Protein AF-A0AAV0WMA7-F1 (afdb_monomer)

Foldseek 3Di:
DDD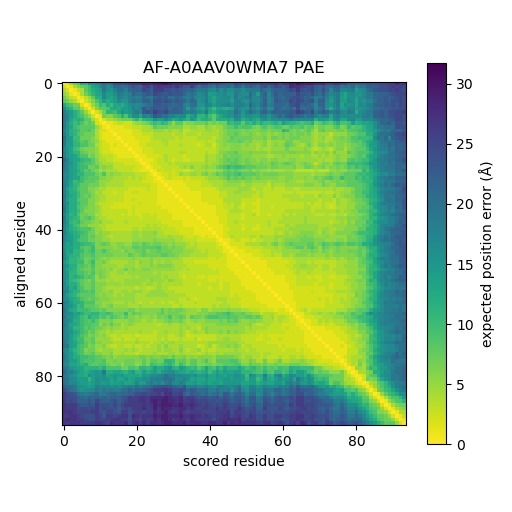PLQQPPPPVVVLVVLVVLLVQQVDPVVSVVLSVLVVVLNPDPDVVVSVVSLVVSLVVQCVDPSRVVVSVVCCVVCVVSNVVPPDDDPDDDD

pLDDT: mean 73.19, std 17.09, range [31.81, 89.06]

Secondary structure (DSSP, 8-state):
-PPPTT--STHHHHHHHHHHHHTTSS-HHHHHHHHHHHHHHHH---HHHHHHHHHHHHHHHHSSTTTHHHHHHHIIIIITTTT--SS-------

Solvent-accessible surface area (backbone atoms only — not comparable to full-atom values): 5702 Å² total; per-residue (Å²): 130,88,75,68,87,75,64,69,66,61,66,65,62,47,50,56,53,48,60,66,51,41,69,71,29,80,48,68,66,58,34,50,55,51,51,51,52,54,51,52,56,71,68,50,81,50,68,73,58,35,53,52,54,49,52,52,50,46,52,59,26,55,75,31,84,63,34,29,69,52,31,54,51,48,45,66,67,44,28,67,70,69,58,71,73,67,81,82,86,88,74,84,87,128

Structure (mmCIF, N/CA/C/O backbone):
data_AF-A0AAV0WMA7-F1
#
_entry.id   AF-A0AAV0WMA7-F1
#
loop_
_atom_site.group_PDB
_atom_site.id
_atom_site.type_symbol
_atom_site.label_atom_id
_atom_site.label_alt_id
_atom_site.label_comp_id
_atom_site.label_asym_id
_atom_site.label_entity_id
_atom_site.label_seq_id
_atom_site.pdbx_PDB_ins_code
_atom_site.Cartn_x
_atom_site.Cartn_y
_atom_site.Cartn_z
_atom_site.occupancy
_atom_site.B_iso_or_equiv
_atom_site.auth_seq_id
_atom_site.auth_comp_id
_atom_site.auth_asym_id
_atom_site.auth_atom_id
_atom_site.pdbx_PDB_model_num
ATOM 1 N N . MET A 1 1 ? 3.155 2.340 -30.341 1.00 36.94 1 MET A N 1
ATOM 2 C CA . MET A 1 1 ? 3.646 2.832 -29.031 1.00 36.94 1 MET A CA 1
ATOM 3 C C . MET A 1 1 ? 3.663 1.675 -28.035 1.00 36.94 1 MET A C 1
ATOM 5 O O . MET A 1 1 ? 2.626 1.047 -27.856 1.00 36.94 1 MET A O 1
ATOM 9 N N . LYS A 1 2 ? 4.817 1.338 -27.435 1.00 37.84 2 LYS A N 1
ATOM 10 C CA . LYS A 1 2 ? 4.900 0.304 -26.383 1.00 37.84 2 LYS A CA 1
ATOM 11 C C . LYS A 1 2 ? 4.185 0.821 -25.129 1.00 37.84 2 LYS A C 1
ATOM 13 O O . LYS A 1 2 ? 4.578 1.851 -24.589 1.00 37.84 2 LYS A O 1
ATOM 18 N N . ARG A 1 3 ? 3.127 0.134 -24.686 1.00 43.38 3 ARG A N 1
ATOM 19 C CA . ARG A 1 3 ? 2.464 0.443 -23.411 1.00 43.38 3 ARG A CA 1
ATOM 20 C C . ARG A 1 3 ? 3.434 0.126 -22.267 1.00 43.38 3 ARG A C 1
ATOM 22 O O . ARG A 1 3 ? 4.063 -0.933 -22.308 1.00 43.38 3 ARG A O 1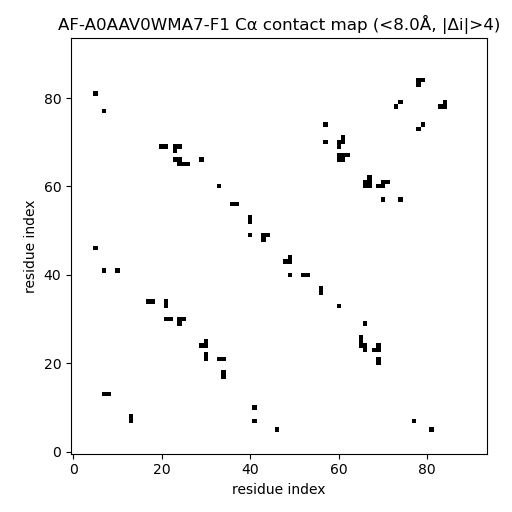
ATOM 29 N N . PRO A 1 4 ? 3.587 1.008 -21.270 1.00 48.56 4 PRO A N 1
ATOM 30 C CA . PRO A 1 4 ? 4.411 0.713 -20.105 1.00 48.56 4 PRO A CA 1
ATOM 31 C C . PRO A 1 4 ? 3.855 -0.518 -19.392 1.00 48.56 4 PRO A C 1
ATOM 33 O O . PRO A 1 4 ? 2.677 -0.537 -19.044 1.00 48.56 4 PRO A O 1
ATOM 36 N N . LYS A 1 5 ? 4.699 -1.536 -19.193 1.00 51.44 5 LYS A N 1
ATOM 37 C CA . LYS A 1 5 ? 4.316 -2.807 -18.555 1.00 51.44 5 LYS A CA 1
ATOM 38 C C . LYS A 1 5 ? 3.778 -2.633 -17.126 1.00 51.44 5 LYS A C 1
ATOM 40 O O . LYS A 1 5 ? 3.023 -3.481 -16.677 1.00 51.44 5 LYS A O 1
ATOM 45 N N . HIS A 1 6 ? 4.130 -1.531 -16.459 1.00 55.12 6 HIS A N 1
ATOM 46 C CA . HIS A 1 6 ? 3.879 -1.306 -15.031 1.00 55.12 6 HIS A CA 1
ATOM 47 C C . HIS A 1 6 ? 3.103 -0.018 -14.730 1.00 55.12 6 HIS A C 1
ATOM 49 O O . HIS A 1 6 ? 3.036 0.392 -13.577 1.00 55.12 6 HIS A O 1
ATOM 55 N N . LYS A 1 7 ? 2.504 0.653 -15.730 1.00 56.78 7 LYS A N 1
ATOM 56 C CA . LYS A 1 7 ? 1.605 1.774 -15.419 1.00 56.78 7 LYS A CA 1
ATOM 57 C C . LYS A 1 7 ? 0.37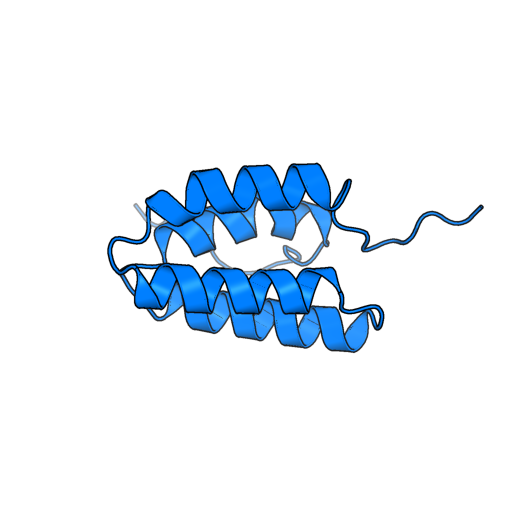0 1.192 -14.744 1.00 56.78 7 LYS A C 1
ATOM 59 O O . LYS A 1 7 ? -0.527 0.712 -15.435 1.00 56.78 7 LYS A O 1
ATOM 64 N N . LEU A 1 8 ? 0.350 1.230 -13.410 1.00 58.28 8 LEU A N 1
ATOM 65 C CA . LEU A 1 8 ? -0.867 1.125 -12.614 1.00 58.28 8 LEU A CA 1
ATOM 66 C C . LEU A 1 8 ? -1.925 1.954 -13.351 1.00 58.28 8 LEU A C 1
ATOM 68 O O . LEU A 1 8 ? -1.716 3.142 -13.604 1.00 58.28 8 LEU A O 1
ATOM 72 N N . TYR A 1 9 ? -2.959 1.275 -13.855 1.00 50.81 9 TYR A N 1
ATOM 73 C CA . TYR A 1 9 ? -3.987 1.850 -14.721 1.00 50.81 9 TYR A CA 1
ATOM 74 C C . TYR A 1 9 ? -4.417 3.224 -14.199 1.00 50.81 9 TYR A C 1
ATOM 76 O O . TYR A 1 9 ? -4.703 3.332 -13.013 1.00 50.81 9 TYR A O 1
ATOM 84 N N . TYR A 1 10 ? -4.429 4.238 -15.078 1.00 59.69 10 TYR A N 1
ATOM 85 C CA . TYR A 1 10 ? -4.894 5.611 -14.829 1.00 59.69 10 TYR A CA 1
ATOM 86 C C . TYR A 1 10 ? -4.731 6.075 -13.373 1.00 59.69 10 TYR A C 1
ATOM 88 O O . TYR A 1 10 ? -5.627 5.884 -12.553 1.00 59.69 10 TYR A O 1
ATOM 96 N N . THR A 1 11 ? -3.607 6.738 -13.084 1.00 66.88 11 THR A N 1
ATOM 97 C CA . THR A 1 11 ? -3.194 7.262 -11.765 1.00 66.88 11 THR A CA 1
ATOM 98 C C . THR A 1 11 ? -4.341 7.807 -10.905 1.00 66.88 11 THR A C 1
ATOM 100 O O . THR A 1 11 ? -4.399 7.529 -9.713 1.00 66.88 11 THR A O 1
ATOM 103 N N . TRP A 1 12 ? -5.302 8.505 -11.513 1.00 70.31 12 TRP A N 1
ATOM 104 C CA . TRP A 1 12 ? -6.485 9.036 -10.835 1.00 70.31 12 TRP A CA 1
ATOM 105 C C . TRP A 1 12 ? -7.479 7.974 -10.326 1.00 70.31 12 TRP A C 1
ATOM 107 O O . TRP A 1 12 ? -7.988 8.095 -9.214 1.00 70.31 12 TRP A O 1
ATOM 117 N N . GLN A 1 13 ? -7.766 6.926 -11.104 1.00 73.50 13 GLN A N 1
ATOM 118 C CA . GLN A 1 13 ? -8.688 5.856 -10.697 1.00 73.50 13 GLN A CA 1
ATOM 119 C C . GLN A 1 13 ? -8.084 5.002 -9.579 1.00 73.50 13 GLN A C 1
ATOM 121 O O . GLN A 1 13 ? -8.787 4.645 -8.630 1.00 73.50 13 GLN A O 1
ATOM 126 N N . ALA A 1 14 ? -6.783 4.708 -9.672 1.00 74.38 14 ALA A N 1
ATOM 127 C CA . ALA A 1 14 ? -6.045 4.031 -8.612 1.00 74.38 14 ALA A CA 1
ATOM 128 C C . ALA A 1 14 ? -6.071 4.859 -7.318 1.00 74.38 14 ALA A C 1
ATOM 130 O O . ALA A 1 14 ? -6.533 4.355 -6.297 1.00 74.38 14 ALA A O 1
ATOM 131 N N . ASP A 1 15 ? -5.713 6.145 -7.389 1.00 79.19 15 ASP A N 1
ATOM 132 C CA . ASP A 1 15 ? -5.741 7.067 -6.248 1.00 79.19 15 ASP A CA 1
ATOM 133 C C . ASP A 1 15 ? -7.133 7.151 -5.599 1.00 79.19 15 ASP A C 1
ATOM 135 O O . ASP A 1 15 ? -7.281 6.960 -4.390 1.00 79.19 15 ASP A O 1
ATOM 139 N N . CYS A 1 16 ? -8.183 7.330 -6.408 1.00 82.00 16 CYS A N 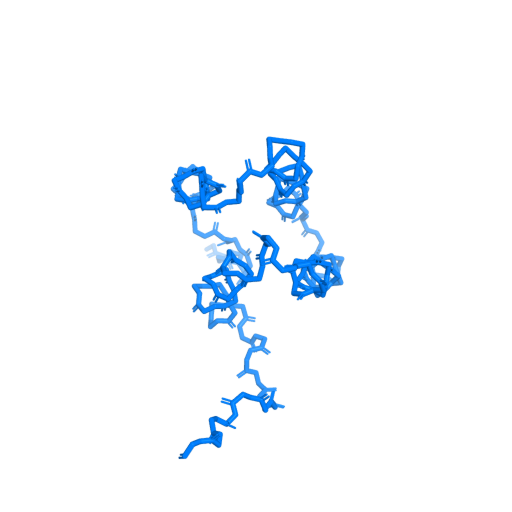1
ATOM 140 C CA . CYS A 1 16 ? -9.564 7.370 -5.924 1.00 82.00 16 CYS A CA 1
ATOM 141 C C . CYS A 1 16 ? -9.970 6.073 -5.210 1.00 82.00 16 CYS A C 1
ATOM 143 O O . CYS A 1 16 ? -10.678 6.108 -4.201 1.00 82.00 16 CYS A O 1
ATOM 145 N N . THR A 1 17 ? -9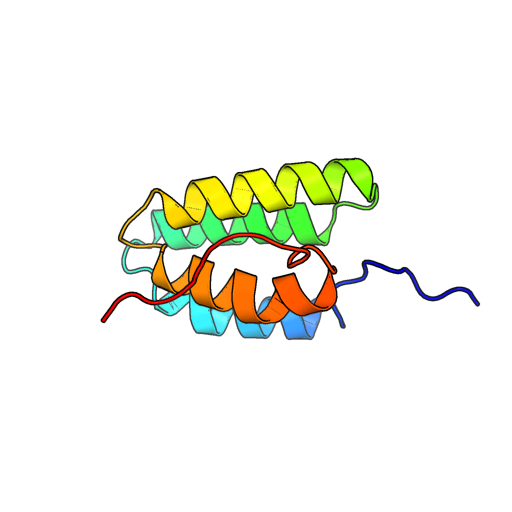.537 4.921 -5.721 1.00 82.25 17 THR A N 1
ATOM 146 C CA . THR A 1 17 ? -9.860 3.620 -5.121 1.00 82.25 17 THR A CA 1
ATOM 147 C C . THR A 1 17 ? -9.055 3.386 -3.844 1.00 82.25 17 THR A C 1
ATOM 149 O O . THR A 1 17 ? -9.594 2.862 -2.868 1.00 82.25 17 THR A O 1
ATOM 152 N N . TRP A 1 18 ? -7.796 3.826 -3.794 1.00 85.62 18 TRP A N 1
ATOM 153 C CA . TRP A 1 18 ? -6.976 3.770 -2.584 1.00 85.62 18 TRP A CA 1
ATOM 154 C C . TRP A 1 18 ? -7.581 4.610 -1.473 1.00 85.62 18 TRP A C 1
ATOM 156 O O . TRP A 1 18 ? -7.830 4.075 -0.400 1.00 85.62 18 TRP A O 1
ATOM 166 N N . ARG A 1 19 ? -7.933 5.874 -1.737 1.00 84.25 19 ARG A N 1
ATOM 167 C CA . ARG A 1 19 ? -8.574 6.754 -0.743 1.00 84.25 19 ARG A CA 1
ATOM 168 C C . ARG A 1 19 ? -9.854 6.156 -0.158 1.00 84.25 19 ARG A C 1
ATOM 170 O O . ARG A 1 19 ? -10.063 6.247 1.047 1.00 84.25 19 ARG A O 1
ATOM 177 N N . LYS A 1 20 ? -10.678 5.489 -0.976 1.00 86.31 20 LYS A N 1
ATOM 178 C CA . LYS A 1 20 ? -11.888 4.790 -0.503 1.00 86.31 20 LYS A CA 1
ATOM 179 C C . LYS A 1 20 ? -11.574 3.634 0.451 1.00 86.31 20 LYS A C 1
ATOM 181 O O . LYS A 1 20 ? -12.305 3.431 1.413 1.00 86.31 20 LYS A O 1
ATOM 186 N N . ASN A 1 21 ? -10.500 2.888 0.195 1.00 83.56 21 ASN A N 1
ATOM 187 C CA . ASN A 1 21 ? -10.115 1.733 1.010 1.00 83.56 21 ASN A CA 1
ATOM 188 C C . ASN A 1 21 ? -9.230 2.106 2.210 1.00 83.56 21 ASN A C 1
ATOM 190 O O . ASN A 1 21 ? -9.252 1.403 3.214 1.00 83.56 21 ASN A O 1
ATOM 194 N N . LEU A 1 22 ? -8.510 3.230 2.160 1.00 85.31 22 LEU A N 1
ATOM 195 C CA . LEU A 1 22 ? -7.699 3.741 3.271 1.00 85.31 22 LEU A CA 1
ATOM 196 C C . LEU A 1 22 ? -8.536 4.049 4.516 1.00 85.31 22 LEU A C 1
ATOM 198 O O . LEU A 1 22 ? -8.039 3.905 5.627 1.00 85.31 22 LEU A O 1
ATOM 202 N N . VAL A 1 23 ? -9.822 4.376 4.350 1.00 85.50 23 VAL A N 1
ATOM 203 C CA . VAL A 1 23 ? -10.774 4.575 5.460 1.00 85.50 23 VAL A CA 1
ATOM 204 C C . VAL A 1 23 ? -10.873 3.343 6.377 1.00 85.50 23 VAL A C 1
ATOM 206 O O . VAL A 1 23 ? -11.247 3.476 7.540 1.00 85.50 23 VAL A O 1
ATOM 209 N N . GLN A 1 24 ? -10.497 2.150 5.899 1.00 82.94 24 GLN A N 1
ATOM 210 C CA . GLN A 1 24 ? -10.465 0.925 6.708 1.00 82.94 24 GLN A CA 1
ATOM 211 C C . GLN A 1 24 ? -9.370 0.939 7.789 1.00 82.94 24 GLN A C 1
ATOM 213 O O . GLN A 1 24 ? -9.503 0.251 8.802 1.00 82.94 24 GLN A O 1
ATOM 218 N N . ILE A 1 25 ? -8.306 1.725 7.608 1.00 86.75 25 ILE A N 1
ATOM 219 C CA . ILE A 1 25 ? -7.235 1.888 8.595 1.00 86.75 25 ILE A CA 1
ATOM 220 C C . ILE A 1 25 ? -7.732 2.875 9.653 1.00 86.75 25 ILE A C 1
ATOM 222 O O . ILE A 1 25 ? -7.923 4.046 9.358 1.00 86.75 25 ILE A O 1
ATOM 226 N N . LYS A 1 26 ? -7.954 2.449 10.899 1.00 86.69 26 LYS A N 1
ATOM 227 C CA . LYS A 1 26 ? -8.576 3.325 11.917 1.00 86.69 26 LYS A CA 1
ATOM 228 C C . LYS A 1 26 ? -7.708 4.518 12.333 1.00 86.69 26 LYS A C 1
ATOM 230 O O . LYS A 1 26 ? -8.235 5.580 12.656 1.00 86.69 26 LYS A O 1
ATOM 235 N N . SER A 1 27 ? -6.387 4.344 12.352 1.00 88.94 27 SER A N 1
ATOM 236 C CA . SER A 1 27 ? -5.449 5.407 12.724 1.00 88.94 27 SER A CA 1
ATOM 237 C C . SER A 1 27 ? -5.233 6.369 11.556 1.00 88.94 27 SER A C 1
ATOM 239 O O . SER A 1 27 ? -4.775 5.959 10.491 1.00 88.94 27 SER A O 1
ATOM 241 N N . LYS A 1 28 ? -5.521 7.658 11.773 1.00 87.00 28 LYS A N 1
ATOM 242 C CA . LYS A 1 28 ? -5.302 8.715 10.773 1.00 87.00 28 LYS A CA 1
ATOM 243 C C . LYS A 1 28 ? -3.827 8.875 10.400 1.00 87.00 28 LYS A C 1
ATOM 245 O O . LYS A 1 28 ? -3.527 9.068 9.227 1.00 87.00 28 LYS A O 1
ATOM 250 N N . ASP A 1 29 ? -2.922 8.720 11.362 1.00 88.31 29 ASP A N 1
ATOM 251 C CA . ASP A 1 29 ? -1.482 8.784 11.099 1.00 88.31 29 ASP A CA 1
ATOM 252 C C . ASP A 1 29 ? -1.053 7.627 10.190 1.00 88.31 29 ASP A C 1
ATOM 254 O O . ASP A 1 29 ? -0.385 7.834 9.180 1.00 88.31 29 ASP A O 1
ATOM 258 N N . LYS A 1 30 ? -1.543 6.408 10.459 1.00 84.62 30 LYS A N 1
ATOM 259 C CA . LYS A 1 30 ? -1.276 5.245 9.598 1.00 84.62 30 LYS A CA 1
ATOM 260 C C . LYS A 1 30 ? -1.922 5.372 8.217 1.00 84.62 30 LYS A C 1
ATOM 262 O O . LYS A 1 30 ? -1.332 4.917 7.238 1.00 84.62 30 LYS A O 1
ATOM 267 N N . GLN A 1 31 ? -3.103 5.991 8.110 1.00 87.50 31 GLN A N 1
ATOM 268 C CA . GLN A 1 31 ? -3.707 6.321 6.813 1.00 87.50 31 GLN A CA 1
ATOM 269 C C . GLN A 1 31 ? -2.796 7.246 6.004 1.00 87.50 31 GLN A C 1
ATOM 271 O O . GLN A 1 31 ? -2.566 6.988 4.823 1.00 87.50 31 GLN A O 1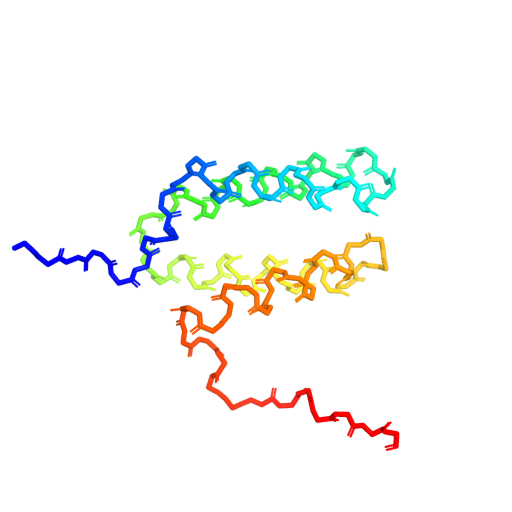
ATOM 276 N N . TYR A 1 32 ? -2.277 8.301 6.636 1.00 88.19 32 TYR A N 1
ATOM 277 C CA . TYR A 1 32 ? -1.395 9.267 5.990 1.00 88.19 32 TYR A CA 1
ATOM 278 C C . T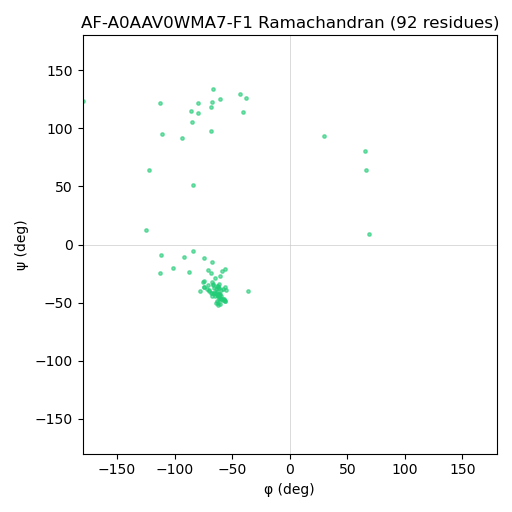YR A 1 32 ? -0.083 8.623 5.529 1.00 88.19 32 TYR A C 1
ATOM 280 O O . TYR A 1 32 ? 0.277 8.755 4.360 1.00 88.19 32 TYR A O 1
ATOM 288 N N . GLU A 1 33 ? 0.580 7.859 6.400 1.00 88.62 33 GLU A N 1
ATOM 289 C CA . GLU A 1 33 ? 1.822 7.154 6.054 1.00 88.62 33 GLU A CA 1
ATOM 290 C C . GLU A 1 33 ? 1.605 6.142 4.920 1.00 88.62 33 GLU A C 1
ATOM 292 O O . GLU A 1 33 ? 2.360 6.119 3.946 1.00 88.62 33 GLU A O 1
ATOM 297 N N . THR A 1 34 ? 0.511 5.373 4.974 1.00 87.25 34 THR A N 1
ATOM 298 C CA . THR A 1 34 ? 0.153 4.435 3.897 1.00 87.25 34 THR A CA 1
ATOM 299 C C . THR A 1 34 ? -0.105 5.177 2.586 1.00 87.25 34 THR A C 1
ATOM 301 O O . THR A 1 34 ? 0.376 4.765 1.533 1.00 87.25 34 THR A O 1
ATOM 304 N N . TYR A 1 35 ? -0.830 6.298 2.616 1.00 88.81 35 TYR A N 1
ATOM 305 C CA . TYR A 1 35 ? -1.104 7.089 1.416 1.00 88.81 35 TYR A CA 1
ATOM 306 C C . TYR A 1 35 ? 0.170 7.677 0.798 1.00 88.81 35 TYR A C 1
ATOM 308 O O . TYR A 1 35 ? 0.348 7.645 -0.423 1.00 88.81 35 TYR A O 1
ATOM 316 N N . LYS A 1 36 ? 1.083 8.179 1.634 1.00 89.06 36 LYS A N 1
ATOM 317 C CA . LYS A 1 36 ? 2.376 8.711 1.198 1.00 89.06 36 LYS A CA 1
ATOM 318 C C . LYS A 1 36 ? 3.205 7.633 0.501 1.00 89.06 36 LYS A C 1
ATOM 320 O O . LYS A 1 36 ? 3.705 7.871 -0.595 1.00 89.06 36 LYS A O 1
ATOM 325 N N . LEU A 1 37 ? 3.268 6.437 1.084 1.00 86.75 37 LEU A N 1
ATOM 326 C CA . LEU A 1 37 ? 3.955 5.275 0.518 1.00 86.75 37 LEU A CA 1
ATOM 327 C C . LEU A 1 37 ? 3.393 4.877 -0.857 1.00 86.75 37 LEU A C 1
ATOM 329 O O . LEU A 1 37 ? 4.145 4.723 -1.819 1.00 86.75 37 LEU A O 1
ATOM 333 N N . LEU A 1 38 ? 2.066 4.791 -0.977 1.00 84.88 38 LEU A N 1
ATOM 334 C CA . LEU A 1 38 ? 1.384 4.502 -2.244 1.00 84.88 38 LEU A CA 1
ATOM 335 C C . LEU A 1 38 ? 1.650 5.572 -3.309 1.00 84.88 38 LEU A C 1
ATOM 337 O O . LEU A 1 38 ? 1.801 5.264 -4.491 1.00 84.88 38 LEU A O 1
ATOM 341 N N . THR A 1 39 ? 1.726 6.836 -2.894 1.00 84.50 39 THR A N 1
ATOM 342 C CA . THR A 1 39 ? 2.018 7.956 -3.793 1.00 84.50 39 THR A CA 1
ATOM 343 C C . THR A 1 39 ? 3.455 7.889 -4.304 1.00 84.50 39 THR A C 1
ATOM 345 O O . THR A 1 39 ? 3.674 8.097 -5.495 1.00 84.50 39 THR A O 1
ATOM 348 N N . THR A 1 40 ? 4.430 7.549 -3.456 1.00 84.44 40 THR A N 1
ATOM 349 C CA . THR A 1 40 ? 5.820 7.297 -3.883 1.00 84.44 40 THR A CA 1
ATOM 350 C C . THR A 1 40 ? 5.869 6.197 -4.940 1.00 84.44 40 THR A C 1
ATOM 352 O O . THR A 1 40 ? 6.463 6.375 -6.000 1.00 84.44 40 THR A O 1
ATOM 355 N N . LEU A 1 41 ? 5.156 5.099 -4.693 1.00 82.00 41 LEU A N 1
ATOM 356 C CA . LEU A 1 41 ? 5.082 3.955 -5.595 1.00 82.00 41 LEU A CA 1
ATOM 357 C C . LEU A 1 41 ? 4.453 4.307 -6.953 1.00 82.00 41 LEU A C 1
ATOM 359 O O . LEU A 1 41 ? 4.886 3.810 -7.988 1.00 82.00 41 LEU A O 1
ATOM 363 N N . LEU A 1 42 ? 3.463 5.203 -6.972 1.00 78.62 42 LEU A N 1
ATOM 364 C CA . LEU A 1 42 ? 2.817 5.676 -8.199 1.00 78.62 42 LEU A CA 1
ATOM 365 C C . LEU A 1 42 ? 3.748 6.513 -9.092 1.00 78.62 42 LEU A C 1
ATOM 367 O O . LEU A 1 42 ? 3.589 6.514 -10.314 1.00 78.62 42 LEU A O 1
ATOM 371 N N . HIS A 1 43 ? 4.679 7.250 -8.485 1.00 79.56 43 HIS A N 1
ATOM 372 C CA . HIS A 1 43 ? 5.595 8.144 -9.194 1.00 79.56 43 HIS A CA 1
ATOM 373 C C . HIS A 1 43 ? 6.918 7.477 -9.581 1.00 79.56 43 HIS A C 1
ATOM 375 O O . HIS A 1 43 ? 7.668 8.061 -10.367 1.00 79.56 43 HIS A O 1
ATOM 381 N N . GLU A 1 44 ? 7.201 6.275 -9.075 1.00 82.12 44 GLU A N 1
ATOM 382 C CA . GLU A 1 44 ? 8.414 5.542 -9.417 1.00 82.12 44 GLU A CA 1
ATOM 383 C C . GLU A 1 44 ? 8.386 5.100 -10.889 1.00 82.12 44 GLU A C 1
ATOM 385 O O . GLU A 1 44 ? 7.468 4.424 -11.357 1.00 82.12 44 GLU A O 1
ATOM 390 N N . GLN A 1 45 ? 9.404 5.513 -11.643 1.00 78.31 45 GLN A N 1
ATOM 391 C CA . GLN A 1 45 ? 9.505 5.261 -13.083 1.00 78.31 45 GLN A CA 1
ATOM 392 C C . GLN A 1 45 ? 10.457 4.109 -13.398 1.00 78.31 45 GLN A C 1
ATOM 394 O O . GLN A 1 45 ? 10.393 3.533 -14.490 1.00 78.31 45 GLN A O 1
ATOM 399 N N . ASN A 1 46 ? 11.350 3.774 -12.466 1.00 79.25 46 ASN A N 1
ATOM 400 C CA . ASN A 1 46 ? 12.289 2.682 -12.610 1.00 79.25 46 ASN A CA 1
ATOM 401 C C . ASN A 1 46 ? 11.624 1.368 -12.168 1.00 79.25 46 ASN A C 1
ATOM 403 O O . ASN A 1 46 ? 11.355 1.191 -10.983 1.00 79.25 46 ASN A O 1
ATOM 407 N N . PRO A 1 47 ? 11.412 0.404 -13.080 1.00 75.94 47 PRO A N 1
ATOM 408 C CA . PRO A 1 47 ? 10.699 -0.831 -12.762 1.00 75.94 47 PRO A CA 1
ATOM 409 C C . PRO A 1 47 ? 11.395 -1.674 -11.686 1.00 75.94 47 PRO A C 1
ATOM 411 O O . PRO A 1 47 ? 10.720 -2.277 -10.867 1.00 75.94 47 PRO A O 1
ATOM 414 N N . LYS A 1 48 ? 12.735 -1.678 -11.627 1.00 77.50 48 LYS A N 1
ATOM 415 C CA . LYS A 1 48 ? 13.459 -2.442 -10.595 1.00 77.50 48 LYS A CA 1
ATOM 416 C C . LYS A 1 48 ? 13.283 -1.835 -9.206 1.00 77.50 48 LYS A C 1
ATOM 418 O O . LYS A 1 48 ? 13.173 -2.558 -8.227 1.00 77.50 48 LYS A O 1
ATOM 423 N N . VAL A 1 49 ? 13.289 -0.505 -9.133 1.00 80.50 49 VAL A N 1
ATOM 424 C CA . VAL A 1 49 ? 13.080 0.229 -7.877 1.00 80.50 49 VAL A CA 1
AT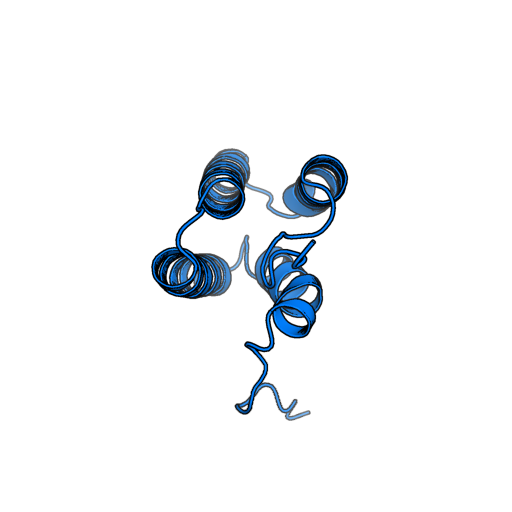OM 425 C C . VAL A 1 49 ? 11.618 0.124 -7.457 1.00 80.50 49 VAL A C 1
ATOM 427 O O . VAL A 1 49 ? 11.339 -0.084 -6.284 1.00 80.50 49 VAL A O 1
ATOM 430 N N . PHE A 1 50 ? 10.695 0.173 -8.419 1.00 81.62 50 PHE A N 1
ATOM 431 C CA . PHE A 1 50 ? 9.277 -0.064 -8.187 1.00 81.62 50 PHE A CA 1
ATOM 432 C C . PHE A 1 50 ? 9.033 -1.426 -7.535 1.00 81.62 50 PHE A C 1
ATOM 434 O O . PHE A 1 50 ? 8.333 -1.477 -6.531 1.00 81.62 50 PHE A O 1
ATOM 441 N N . ASP A 1 51 ? 9.624 -2.503 -8.063 1.00 79.88 51 ASP A N 1
ATOM 442 C CA . ASP A 1 51 ? 9.441 -3.853 -7.513 1.00 79.88 51 ASP A CA 1
ATOM 443 C C . ASP A 1 51 ? 9.937 -3.937 -6.057 1.00 79.88 51 ASP A C 1
ATOM 445 O O . ASP A 1 51 ? 9.228 -4.453 -5.196 1.00 79.88 51 ASP A O 1
ATOM 449 N N . ILE A 1 52 ? 11.097 -3.337 -5.756 1.00 84.31 52 ILE A N 1
ATOM 450 C CA . ILE A 1 52 ? 11.651 -3.270 -4.391 1.00 84.31 52 ILE A CA 1
ATOM 451 C C . ILE A 1 52 ? 10.719 -2.490 -3.453 1.00 84.31 52 ILE A C 1
ATOM 453 O O . ILE A 1 52 ? 10.325 -3.001 -2.406 1.00 84.31 52 ILE A O 1
ATOM 457 N N . ILE A 1 53 ? 10.323 -1.270 -3.835 1.00 82.94 53 ILE A N 1
ATOM 458 C CA . ILE A 1 53 ? 9.442 -0.418 -3.018 1.00 82.94 53 ILE A CA 1
ATOM 459 C C . ILE A 1 53 ? 8.072 -1.083 -2.838 1.00 82.94 53 ILE A C 1
ATOM 461 O O . ILE A 1 53 ? 7.464 -0.968 -1.775 1.00 82.94 53 ILE A O 1
ATOM 465 N N . PHE A 1 54 ? 7.575 -1.791 -3.855 1.00 83.50 54 PHE A N 1
ATOM 466 C CA . PHE A 1 54 ? 6.321 -2.530 -3.783 1.00 83.50 54 PHE A CA 1
ATOM 467 C C . PHE A 1 54 ? 6.402 -3.659 -2.757 1.00 83.50 54 PHE A C 1
ATOM 469 O O . PHE A 1 54 ? 5.537 -3.738 -1.886 1.00 83.50 54 PHE A O 1
ATOM 476 N N . GLU A 1 55 ? 7.434 -4.501 -2.809 1.00 83.88 55 GLU A N 1
ATOM 477 C CA . GLU A 1 55 ? 7.621 -5.579 -1.831 1.00 83.88 55 GLU A CA 1
ATOM 478 C C . GLU A 1 55 ? 7.784 -5.041 -0.406 1.00 83.88 55 GLU A C 1
ATOM 480 O O . GLU A 1 55 ? 7.121 -5.523 0.517 1.00 83.88 55 GLU A O 1
ATOM 485 N N . GLU A 1 56 ? 8.598 -4.002 -0.216 1.00 86.12 56 GLU A N 1
ATOM 486 C CA . GLU A 1 56 ? 8.758 -3.346 1.084 1.00 86.12 56 GLU A CA 1
ATOM 487 C C . GLU A 1 56 ? 7.435 -2.780 1.600 1.00 86.12 56 GLU A C 1
ATOM 489 O O . GLU A 1 56 ? 7.089 -2.983 2.767 1.00 86.12 56 GLU A O 1
ATOM 494 N N . ALA A 1 57 ? 6.659 -2.123 0.735 1.00 86.06 57 ALA A N 1
ATOM 495 C CA . ALA A 1 57 ? 5.368 -1.566 1.104 1.00 86.06 57 ALA A CA 1
ATOM 496 C C . ALA A 1 57 ? 4.377 -2.650 1.532 1.00 86.06 57 ALA A C 1
ATOM 498 O O . ALA A 1 57 ? 3.699 -2.501 2.549 1.00 86.06 57 ALA A O 1
ATOM 499 N N . ILE A 1 58 ? 4.315 -3.767 0.806 1.00 86.88 58 ILE A N 1
ATOM 500 C CA . ILE A 1 58 ? 3.475 -4.907 1.185 1.00 86.88 58 ILE A CA 1
ATOM 501 C C . ILE A 1 58 ? 3.902 -5.477 2.535 1.00 86.88 58 ILE A C 1
ATOM 503 O O . ILE A 1 58 ? 3.052 -5.673 3.403 1.00 86.88 58 ILE A O 1
ATOM 507 N N . ASN A 1 59 ? 5.200 -5.696 2.741 1.00 86.44 59 ASN A N 1
ATOM 508 C CA . ASN A 1 59 ? 5.719 -6.241 3.993 1.00 86.44 59 ASN A CA 1
ATOM 509 C C . ASN A 1 59 ? 5.405 -5.324 5.186 1.00 86.44 59 ASN A C 1
ATOM 511 O O . ASN A 1 59 ? 4.942 -5.800 6.223 1.00 86.44 59 ASN A O 1
ATOM 515 N N . GLN A 1 60 ? 5.569 -4.007 5.028 1.00 85.94 60 GLN A N 1
ATOM 516 C CA . GLN A 1 60 ? 5.224 -3.022 6.061 1.00 85.94 60 GLN A CA 1
ATOM 517 C C . GLN A 1 60 ? 3.722 -3.004 6.382 1.00 85.94 60 GLN A C 1
ATOM 519 O O . GLN A 1 60 ? 3.335 -2.904 7.552 1.00 85.94 60 GLN A O 1
ATOM 524 N N . LEU A 1 61 ? 2.867 -3.120 5.360 1.00 84.94 61 LEU A N 1
ATOM 525 C CA . LEU A 1 61 ? 1.414 -3.109 5.532 1.00 84.94 61 LEU A CA 1
ATOM 526 C C . LEU A 1 61 ? 0.876 -4.428 6.103 1.00 84.94 61 LEU A C 1
ATOM 528 O O . LEU A 1 61 ? -0.101 -4.402 6.851 1.00 84.94 61 LEU A O 1
ATOM 532 N N . LEU A 1 62 ? 1.501 -5.567 5.793 1.00 85.88 62 LEU A N 1
ATOM 533 C CA . LEU A 1 62 ? 1.147 -6.874 6.358 1.00 85.88 62 LEU A CA 1
ATOM 534 C C . LEU A 1 62 ? 1.616 -7.039 7.808 1.00 85.88 62 LEU A C 1
ATOM 536 O O . LEU A 1 62 ? 0.940 -7.706 8.588 1.00 85.88 62 LEU A O 1
ATOM 540 N N . ALA A 1 63 ? 2.730 -6.410 8.193 1.00 85.44 63 ALA A N 1
ATOM 541 C CA . ALA A 1 63 ? 3.264 -6.470 9.556 1.00 85.44 63 ALA A CA 1
ATOM 542 C C . ALA A 1 63 ? 2.381 -5.761 10.604 1.00 85.44 63 ALA A C 1
ATOM 544 O O . ALA A 1 63 ? 2.552 -5.960 11.805 1.00 85.44 63 ALA A O 1
ATOM 545 N N . ASN A 1 64 ? 1.432 -4.931 10.166 1.00 81.50 64 ASN A N 1
ATOM 546 C CA . ASN A 1 64 ? 0.582 -4.119 11.027 1.00 81.50 64 ASN A CA 1
ATOM 547 C C . ASN A 1 64 ? -0.879 -4.590 10.962 1.00 81.50 64 ASN A C 1
ATOM 549 O O . ASN A 1 64 ? -1.516 -4.533 9.911 1.00 81.50 64 ASN A O 1
ATOM 553 N N . TYR A 1 65 ? -1.455 -4.961 12.112 1.00 84.12 65 TYR A N 1
ATOM 554 C CA . TYR A 1 65 ? -2.851 -5.420 12.204 1.00 84.12 65 TYR A CA 1
ATOM 555 C C . TYR A 1 65 ? -3.863 -4.406 11.638 1.00 84.12 65 TYR A C 1
ATOM 557 O O . TYR A 1 65 ? -4.829 -4.786 10.984 1.00 84.12 65 TYR A O 1
ATOM 565 N N . ASP A 1 66 ? -3.619 -3.106 11.827 1.00 81.69 66 ASP A N 1
ATOM 566 C CA . ASP A 1 66 ? -4.523 -2.050 11.345 1.00 81.69 66 ASP A CA 1
ATOM 567 C C . ASP A 1 66 ? -4.512 -1.878 9.819 1.00 81.69 66 ASP A C 1
ATOM 569 O O . ASP A 1 66 ? -5.453 -1.319 9.256 1.00 81.69 66 ASP A O 1
ATOM 573 N N . THR A 1 67 ? -3.447 -2.318 9.147 1.00 84.69 67 THR A N 1
ATOM 574 C CA . THR A 1 67 ? -3.243 -2.126 7.705 1.00 84.69 67 THR A CA 1
ATOM 575 C C . THR A 1 67 ? -3.315 -3.430 6.918 1.00 84.69 67 THR A C 1
ATOM 577 O O . THR A 1 67 ? -3.407 -3.383 5.693 1.00 84.69 67 THR A O 1
ATOM 580 N N . VAL A 1 68 ? -3.356 -4.587 7.588 1.00 85.44 68 VAL A N 1
ATOM 581 C CA . VAL A 1 68 ? -3.347 -5.917 6.954 1.00 85.44 68 VAL A CA 1
ATOM 582 C C . VAL A 1 68 ? -4.515 -6.118 5.983 1.00 85.44 68 VAL A C 1
ATOM 584 O O . VAL A 1 68 ? -4.344 -6.669 4.898 1.00 85.44 68 VAL A O 1
ATOM 587 N N . ASN A 1 69 ? -5.703 -5.606 6.317 1.00 84.81 69 ASN A N 1
ATOM 588 C CA . ASN A 1 69 ? -6.878 -5.698 5.446 1.00 84.81 69 ASN A CA 1
ATOM 589 C C . ASN A 1 69 ? -6.683 -4.895 4.156 1.00 84.81 69 ASN A C 1
ATOM 591 O O . ASN A 1 69 ? -6.986 -5.382 3.064 1.00 84.81 69 ASN A O 1
ATOM 595 N N . PHE A 1 70 ? -6.102 -3.699 4.276 1.00 84.88 70 PHE A N 1
ATOM 596 C CA . PHE A 1 70 ? -5.744 -2.878 3.127 1.00 84.88 70 PHE A CA 1
ATOM 597 C C . PHE A 1 70 ? -4.638 -3.541 2.294 1.00 84.88 70 PHE A C 1
ATOM 599 O O . PHE A 1 70 ? -4.739 -3.580 1.068 1.00 84.88 70 PHE A O 1
ATOM 606 N N . ALA A 1 71 ? -3.624 -4.122 2.943 1.00 85.00 71 ALA A N 1
ATOM 607 C CA . ALA A 1 71 ? -2.545 -4.853 2.283 1.00 85.00 71 ALA A CA 1
ATOM 608 C C . ALA A 1 71 ? -3.092 -6.007 1.429 1.00 85.00 71 ALA A C 1
ATOM 610 O O . ALA A 1 71 ? -2.772 -6.116 0.248 1.00 85.00 71 ALA A O 1
ATOM 611 N N . ASN A 1 72 ? -3.993 -6.816 1.993 1.00 83.62 72 ASN A N 1
ATOM 612 C CA . ASN A 1 72 ? -4.638 -7.925 1.290 1.00 83.62 72 ASN A CA 1
ATOM 613 C C . ASN A 1 72 ? -5.461 -7.449 0.085 1.00 83.62 72 ASN A C 1
ATOM 615 O O . ASN A 1 72 ? -5.396 -8.052 -0.988 1.00 83.62 72 ASN A O 1
ATOM 619 N N . TYR A 1 73 ? -6.212 -6.353 0.231 1.00 84.12 73 TYR A N 1
ATOM 620 C CA . TYR A 1 73 ? -6.901 -5.707 -0.889 1.00 84.12 73 TYR A CA 1
ATOM 621 C C . TYR A 1 73 ? -5.912 -5.287 -1.988 1.00 84.12 73 TYR A C 1
ATOM 623 O O . TYR A 1 73 ? -6.139 -5.554 -3.173 1.00 84.12 73 TYR A O 1
ATOM 631 N N . PHE A 1 74 ? -4.809 -4.651 -1.598 1.00 82.19 74 PHE A N 1
ATOM 632 C CA . PHE A 1 74 ? -3.827 -4.093 -2.516 1.00 82.19 74 PHE A CA 1
ATOM 633 C C . PHE A 1 74 ? -3.077 -5.196 -3.282 1.00 82.19 74 PHE A C 1
ATOM 635 O O . PHE A 1 74 ? -3.001 -5.143 -4.511 1.00 82.19 74 PHE A O 1
ATOM 642 N N . VAL A 1 75 ? -2.642 -6.264 -2.606 1.00 81.50 75 VAL A N 1
ATOM 643 C CA . VAL A 1 75 ? -2.032 -7.446 -3.247 1.00 81.50 75 VAL A CA 1
ATOM 644 C C . VAL A 1 75 ? -3.015 -8.145 -4.186 1.00 81.50 75 VAL A C 1
ATOM 646 O O . VAL A 1 75 ? -2.653 -8.476 -5.311 1.00 81.50 75 VAL A O 1
ATOM 649 N N . ASN A 1 76 ? -4.272 -8.347 -3.785 1.00 80.44 76 ASN A N 1
ATOM 650 C CA . ASN A 1 76 ? -5.250 -9.013 -4.652 1.00 80.44 76 ASN A CA 1
ATOM 651 C C . ASN A 1 76 ? -5.583 -8.195 -5.906 1.00 80.44 76 ASN A C 1
ATOM 653 O O . ASN A 1 76 ? -5.756 -8.763 -6.987 1.00 80.44 76 ASN A O 1
ATOM 657 N N . SER A 1 77 ? -5.649 -6.870 -5.769 1.00 74.56 77 SER A N 1
ATOM 658 C CA . SER A 1 77 ? -6.012 -5.964 -6.862 1.00 74.56 77 SER A CA 1
ATOM 659 C C . SER A 1 77 ? -4.853 -5.727 -7.829 1.00 74.56 77 SER A C 1
ATOM 661 O O . SER A 1 77 ? -5.057 -5.709 -9.041 1.00 74.56 77 SER A O 1
ATOM 663 N N . TYR A 1 78 ? -3.630 -5.577 -7.312 1.00 71.69 78 TYR A N 1
ATOM 664 C CA . TYR A 1 78 ? -2.467 -5.157 -8.101 1.00 71.69 78 TYR A CA 1
ATOM 665 C C . TYR A 1 78 ? -1.403 -6.250 -8.264 1.00 71.69 78 TYR A C 1
ATOM 667 O O . TYR A 1 78 ? -0.711 -6.272 -9.280 1.00 71.69 78 TYR A O 1
ATOM 675 N N . GLY A 1 79 ? -1.321 -7.224 -7.355 1.00 65.38 79 GLY A N 1
ATOM 676 C CA . GLY A 1 79 ? -0.385 -8.355 -7.438 1.00 65.38 79 GLY A CA 1
ATOM 677 C C . GLY A 1 79 ? -0.653 -9.290 -8.622 1.00 65.38 79 GLY A C 1
ATOM 678 O O . GLY A 1 79 ? 0.285 -9.844 -9.195 1.00 65.38 79 GLY A O 1
ATOM 679 N N . ARG A 1 80 ? -1.914 -9.402 -9.073 1.00 62.25 80 ARG A N 1
ATOM 680 C CA . ARG A 1 80 ? -2.256 -10.083 -10.340 1.00 62.25 80 ARG A CA 1
ATOM 681 C C . ARG A 1 80 ? -1.826 -9.289 -11.575 1.00 62.25 80 ARG A C 1
ATOM 683 O O . ARG A 1 80 ? -1.442 -9.887 -12.572 1.00 62.25 80 ARG A O 1
ATOM 690 N N . ILE A 1 81 ? -1.895 -7.959 -11.513 1.00 57.72 81 ILE A N 1
ATOM 691 C CA . ILE A 1 81 ? -1.579 -7.061 -12.636 1.00 57.72 81 ILE A CA 1
ATOM 692 C C . ILE A 1 81 ? -0.065 -6.991 -12.867 1.00 57.72 81 ILE A C 1
ATOM 694 O O . ILE A 1 81 ? 0.380 -6.944 -14.010 1.00 57.72 81 ILE A O 1
ATOM 698 N N . LEU A 1 82 ? 0.722 -7.017 -11.792 1.00 57.84 82 LEU A N 1
ATOM 699 C CA . LEU A 1 82 ? 2.181 -6.912 -11.847 1.00 57.84 82 LEU A CA 1
ATOM 700 C C . LEU A 1 82 ? 2.884 -8.250 -12.127 1.00 57.84 82 LEU A C 1
ATOM 702 O O . LEU A 1 82 ? 4.094 -8.270 -12.315 1.00 57.84 82 LEU A O 1
ATOM 706 N N . GLY A 1 83 ? 2.151 -9.370 -12.170 1.00 56.88 83 GLY A N 1
ATOM 707 C CA . GLY A 1 83 ? 2.739 -10.701 -12.368 1.00 56.88 83 GLY A CA 1
ATOM 708 C C . GLY A 1 83 ? 3.581 -11.199 -11.184 1.00 56.88 83 GLY A C 1
ATOM 709 O O . GLY A 1 83 ? 4.219 -12.241 -11.294 1.00 56.88 83 GLY A O 1
ATOM 710 N N . LEU A 1 84 ? 3.552 -10.489 -10.050 1.00 52.09 84 LEU A N 1
ATOM 711 C CA . LEU A 1 84 ? 4.290 -10.823 -8.826 1.00 52.09 84 LEU A CA 1
ATOM 712 C C . LEU A 1 84 ? 3.671 -12.003 -8.058 1.00 52.09 84 LEU A C 1
ATOM 714 O O . LEU A 1 84 ? 4.315 -12.593 -7.200 1.00 52.09 84 LEU A O 1
ATOM 718 N N . LEU A 1 85 ? 2.456 -12.434 -8.414 1.00 44.22 85 LEU A N 1
ATOM 719 C CA . LEU A 1 85 ? 1.899 -13.720 -7.978 1.00 44.22 85 LEU A CA 1
ATOM 720 C C . LEU A 1 85 ? 2.374 -14.869 -8.881 1.00 44.22 85 LEU A C 1
ATOM 722 O O . LEU A 1 85 ? 1.583 -15.665 -9.384 1.00 44.22 85 LEU A O 1
ATOM 726 N N . SER A 1 86 ? 3.685 -14.965 -9.079 1.00 42.41 86 SER A N 1
ATOM 727 C CA . SER A 1 86 ? 4.339 -16.192 -9.515 1.00 42.41 86 SER A CA 1
ATOM 728 C C . SER A 1 86 ? 4.808 -16.933 -8.263 1.00 42.41 86 SER A C 1
ATOM 730 O O . SER A 1 86 ? 5.924 -16.749 -7.794 1.00 42.41 86 SER A O 1
ATOM 732 N N . SER A 1 87 ? 3.941 -17.814 -7.762 1.00 44.88 87 SER A N 1
ATOM 733 C CA . SER A 1 87 ? 4.327 -18.969 -6.943 1.00 44.88 87 SER A CA 1
ATOM 734 C C . SER A 1 87 ? 4.954 -18.675 -5.573 1.00 44.88 87 SER A C 1
ATOM 736 O O . SER A 1 87 ? 6.151 -18.860 -5.402 1.00 44.88 87 SER A O 1
ATOM 738 N N . SER A 1 88 ? 4.149 -18.369 -4.550 1.00 41.44 88 SER A N 1
ATOM 739 C CA . SER A 1 88 ? 4.194 -19.113 -3.271 1.00 41.44 88 SER A CA 1
ATOM 740 C C . SER A 1 88 ? 3.178 -18.613 -2.233 1.00 41.44 88 SER A C 1
ATOM 742 O O . SER A 1 88 ? 3.175 -17.473 -1.801 1.00 41.44 88 SER A O 1
ATOM 744 N N . SER A 1 89 ? 2.346 -19.560 -1.793 1.00 41.00 89 SER A N 1
ATOM 745 C CA . SER A 1 89 ? 1.888 -19.705 -0.408 1.00 41.00 89 SER A CA 1
ATOM 746 C C . SER A 1 89 ? 0.984 -18.636 0.226 1.00 41.00 89 SER A C 1
ATOM 748 O O . SER A 1 89 ? 1.280 -18.129 1.299 1.00 41.00 89 SER A O 1
ATOM 750 N N . CYS A 1 90 ? -0.226 -18.476 -0.309 1.00 33.88 90 CYS A N 1
ATOM 751 C CA . CYS A 1 90 ? -1.416 -18.301 0.538 1.00 33.88 90 CYS A CA 1
ATOM 752 C C . CYS A 1 90 ? -2.425 -19.405 0.199 1.00 33.88 90 CYS A C 1
ATOM 754 O O . CYS A 1 90 ? -3.495 -19.165 -0.355 1.00 33.88 90 CYS A O 1
ATOM 756 N N . ARG A 1 91 ? -2.036 -20.661 0.460 1.00 34.19 91 ARG A N 1
ATOM 757 C CA . ARG A 1 91 ? -2.967 -21.791 0.456 1.00 34.19 91 ARG A CA 1
ATOM 758 C C . ARG A 1 91 ? -3.604 -21.824 1.844 1.00 34.19 91 ARG A C 1
ATOM 760 O O . ARG A 1 91 ? -2.938 -22.176 2.813 1.00 34.19 91 ARG A O 1
ATOM 767 N N . ASN A 1 92 ? -4.864 -21.401 1.912 1.00 31.81 92 ASN A N 1
ATOM 768 C CA . ASN A 1 92 ? -5.766 -21.636 3.035 1.00 31.81 92 ASN A CA 1
ATOM 769 C C . ASN A 1 92 ? -5.558 -23.049 3.605 1.00 31.81 92 ASN A C 1
ATOM 771 O O . ASN A 1 92 ? -5.663 -24.031 2.868 1.00 31.81 92 ASN A O 1
ATOM 775 N N . LYS A 1 93 ? -5.305 -23.137 4.911 1.00 34.91 93 LYS A N 1
ATOM 776 C CA . LYS A 1 93 ? -5.639 -24.3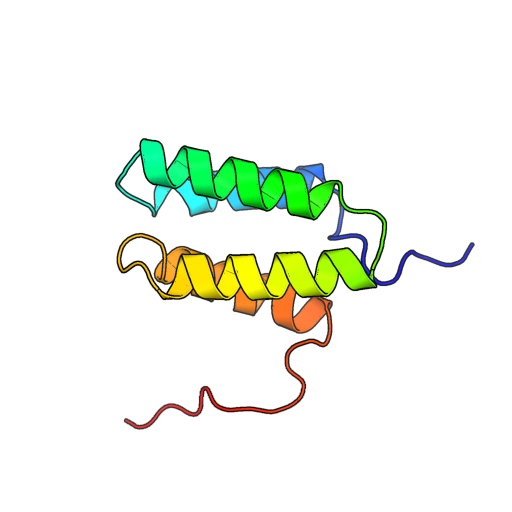06 5.724 1.00 34.91 93 LYS A CA 1
ATOM 777 C C . LYS A 1 93 ? -6.764 -23.877 6.663 1.00 34.91 93 LYS A C 1
ATOM 779 O O . LYS A 1 93 ? -6.498 -23.289 7.706 1.00 34.91 93 LYS A O 1
ATOM 784 N N . TYR A 1 94 ? -7.988 -24.147 6.233 1.00 37.59 94 TYR A N 1
ATOM 785 C CA . TYR A 1 94 ? -9.092 -24.557 7.092 1.00 37.59 94 TYR A CA 1
ATOM 786 C C . TYR A 1 94 ? -9.616 -25.861 6.504 1.00 37.59 94 TYR A C 1
ATOM 788 O O . TYR A 1 94 ? -9.683 -25.925 5.252 1.00 37.59 94 TYR A O 1
#

Radius of gyration: 13.63 Å; Cα contacts (8 Å, |Δi|>4): 52; chains: 1; bounding box: 25×34×42 Å

Organism: NCBI:txid13131

Sequence (94 aa):
MKRPKHKLYYTWQADCTWRKNLVQIKSKDKQYETYKLLTTLLHEQNPKVFDIIFEEAINQLLANYDTVNFANYFVNSYGRILGLLSSSSCRNKY

Mean predicted aligned error: 9.73 Å